Protein AF-A0A971KLV6-F1 (afdb_monomer)

Sequence (79 aa):
MDKLNLGKGFNLRKLYNILTSEERELYEKIIDDIGKNSNFYTTSSPEEITDHLINNCGFNKEEIYKLFKKVDSINRGEA

Solvent-accessible surface area (backbone atoms only — not comparable to full-atom values): 4782 Å² total; per-residue (Å²): 132,82,77,76,81,66,58,100,75,59,53,63,69,60,49,58,73,74,42,51,74,67,51,44,54,51,49,53,52,52,53,52,47,45,67,77,41,43,68,55,72,74,73,52,52,74,66,56,50,52,46,42,42,36,72,74,69,64,44,57,66,68,59,52,52,55,48,50,54,53,55,49,30,45,66,75,65,74,107

Radius of gyration: 12.61 Å; Cα contacts (8 Å, |Δi|>4): 35; chains: 1; bounding box: 22×29×29 Å

Structure (mmCIF, N/CA/C/O backbone):
data_AF-A0A971KLV6-F1
#
_entry.id   AF-A0A971KLV6-F1
#
loop_
_atom_site.group_PDB
_atom_site.id
_atom_site.type_symbol
_atom_site.label_atom_id
_atom_site.label_alt_id
_atom_site.label_comp_id
_atom_site.label_asym_id
_atom_site.label_entity_id
_atom_site.label_seq_id
_atom_site.pdbx_PDB_ins_code
_atom_site.Cartn_x
_atom_site.Cartn_y
_atom_site.Cartn_z
_atom_site.occupancy
_atom_site.B_iso_or_equiv
_atom_site.auth_seq_id
_atom_site.auth_comp_id
_atom_site.auth_asym_id
_atom_site.auth_atom_id
_atom_site.pdbx_PDB_model_num
ATOM 1 N N . MET A 1 1 ? -6.119 -18.727 0.597 1.00 39.25 1 MET A N 1
ATOM 2 C CA . MET A 1 1 ? -5.360 -17.620 1.211 1.00 39.25 1 MET A CA 1
ATOM 3 C C . MET A 1 1 ? -3.936 -18.097 1.374 1.00 39.25 1 MET A C 1
ATOM 5 O O . MET A 1 1 ? -3.593 -18.689 2.394 1.00 39.25 1 MET A O 1
ATOM 9 N N . ASP A 1 2 ? -3.152 -17.945 0.311 1.00 40.38 2 ASP A N 1
ATOM 10 C CA . ASP A 1 2 ? -1.724 -18.221 0.351 1.00 40.38 2 ASP A CA 1
ATOM 11 C C . ASP A 1 2 ? -1.078 -17.339 1.411 1.00 40.38 2 ASP A C 1
ATOM 13 O O . ASP A 1 2 ? -1.322 -16.134 1.495 1.00 40.38 2 ASP A O 1
ATOM 17 N N . LYS A 1 3 ? -0.314 -17.981 2.292 1.00 41.31 3 LYS A N 1
ATOM 18 C CA . LYS A 1 3 ? 0.424 -17.304 3.349 1.00 41.31 3 LYS A CA 1
ATOM 19 C C . LYS A 1 3 ? 1.474 -16.432 2.674 1.00 41.31 3 LYS A C 1
ATOM 21 O O . LYS A 1 3 ? 2.513 -16.938 2.260 1.00 41.31 3 LYS A O 1
ATOM 26 N N . LEU A 1 4 ? 1.199 -15.133 2.577 1.00 50.84 4 LEU A N 1
ATOM 27 C CA . LEU A 1 4 ? 2.217 -14.125 2.308 1.00 50.84 4 LEU A CA 1
ATOM 28 C C . LEU A 1 4 ? 3.368 -14.390 3.275 1.00 50.84 4 LEU A C 1
ATOM 30 O O . LEU A 1 4 ? 3.192 -14.329 4.495 1.00 50.84 4 LEU A O 1
ATOM 34 N N . ASN A 1 5 ? 4.525 -14.761 2.732 1.00 46.91 5 ASN A N 1
ATOM 35 C CA . ASN A 1 5 ? 5.731 -15.020 3.505 1.00 46.91 5 ASN A CA 1
ATOM 36 C C . ASN A 1 5 ? 6.334 -13.665 3.899 1.00 46.91 5 ASN A C 1
ATOM 38 O O . ASN A 1 5 ? 7.367 -13.239 3.390 1.00 46.91 5 ASN A O 1
ATOM 42 N N . LEU A 1 6 ? 5.604 -12.942 4.751 1.00 56.78 6 LEU A N 1
ATOM 43 C CA . LEU A 1 6 ? 6.059 -11.732 5.415 1.00 56.78 6 LEU A CA 1
ATOM 44 C C . LEU A 1 6 ? 7.224 -12.175 6.300 1.00 56.78 6 LEU A C 1
ATOM 46 O O . LEU A 1 6 ? 7.023 -12.950 7.236 1.00 56.78 6 LEU A O 1
ATOM 50 N N . GLY A 1 7 ? 8.441 -11.783 5.919 1.00 50.78 7 GLY A N 1
ATOM 51 C CA . GLY A 1 7 ? 9.693 -12.297 6.472 1.00 50.78 7 GLY A CA 1
ATOM 52 C C . GLY A 1 7 ? 9.707 -12.393 8.002 1.00 50.78 7 GLY A C 1
ATOM 53 O O . GLY A 1 7 ? 9.009 -11.652 8.695 1.00 50.78 7 GLY A O 1
ATOM 54 N N . LYS A 1 8 ? 10.517 -13.327 8.522 1.00 52.53 8 LYS A N 1
ATOM 55 C CA . LYS A 1 8 ? 10.751 -13.589 9.957 1.00 52.53 8 LYS A CA 1
ATOM 56 C C . LYS A 1 8 ? 10.886 -12.267 10.746 1.00 52.53 8 LYS A C 1
ATOM 58 O O . LYS A 1 8 ? 11.976 -11.716 10.830 1.00 52.53 8 LYS A O 1
ATOM 63 N N . GLY A 1 9 ? 9.786 -11.760 11.310 1.00 62.00 9 GLY A N 1
ATOM 64 C CA . GLY A 1 9 ? 9.775 -10.512 12.087 1.00 62.00 9 GLY A CA 1
ATOM 65 C C . GLY A 1 9 ? 8.525 -9.637 11.946 1.00 62.00 9 GLY A C 1
ATOM 66 O O . GLY A 1 9 ? 8.208 -8.909 12.883 1.00 62.00 9 GLY A O 1
ATOM 67 N N . PHE A 1 10 ? 7.769 -9.717 10.845 1.00 74.12 10 PHE A N 1
ATOM 68 C CA . PHE A 1 10 ? 6.607 -8.836 10.672 1.00 74.12 10 PHE A CA 1
ATOM 69 C C . PHE A 1 10 ? 5.395 -9.289 11.504 1.00 74.12 10 PHE A C 1
ATOM 71 O O . PHE A 1 10 ? 4.846 -10.376 11.307 1.00 74.12 10 PHE A O 1
ATOM 78 N N . ASN A 1 11 ? 4.939 -8.446 12.436 1.00 82.62 11 ASN A N 1
ATOM 79 C CA . ASN A 1 11 ? 3.817 -8.772 13.315 1.00 82.62 11 ASN A CA 1
ATOM 80 C C . ASN A 1 11 ? 2.478 -8.322 12.710 1.00 82.62 11 ASN A C 1
ATOM 82 O O . ASN A 1 11 ? 1.957 -7.253 13.028 1.00 82.62 11 ASN A O 1
ATOM 86 N N . LEU A 1 12 ? 1.901 -9.179 11.861 1.00 82.81 12 LEU A N 1
ATOM 87 C CA . LEU A 1 12 ? 0.623 -8.923 11.186 1.00 82.81 12 LEU A CA 1
ATOM 88 C C . LEU A 1 12 ? -0.518 -8.624 12.172 1.00 82.81 12 LEU A C 1
ATOM 90 O O . LEU A 1 12 ? -1.329 -7.735 11.938 1.00 82.81 12 LEU A O 1
ATOM 94 N N . ARG A 1 13 ? -0.553 -9.320 13.315 1.00 85.12 13 ARG A N 1
ATOM 95 C CA . ARG A 1 13 ? -1.560 -9.087 14.361 1.00 85.12 13 ARG A CA 1
ATOM 96 C C . ARG A 1 13 ? -1.453 -7.673 14.932 1.00 85.12 13 ARG A C 1
ATOM 98 O O . ARG A 1 13 ? -2.470 -7.017 15.136 1.00 85.12 13 ARG A O 1
ATOM 105 N N . LYS A 1 14 ? -0.229 -7.205 15.184 1.00 86.25 14 LYS A N 1
ATOM 106 C CA . LYS A 1 14 ? 0.026 -5.850 15.681 1.00 86.25 14 LYS A CA 1
ATOM 107 C C . LYS A 1 14 ? -0.346 -4.802 14.634 1.00 86.25 14 LYS A C 1
ATOM 109 O O . LYS A 1 14 ? -1.002 -3.834 14.999 1.00 86.25 14 LYS A O 1
ATOM 114 N N . LEU A 1 15 ? -0.022 -5.037 13.357 1.00 88.25 15 LEU A N 1
ATOM 115 C CA . LEU A 1 15 ? -0.462 -4.175 12.258 1.00 88.25 15 LEU A CA 1
ATOM 116 C C . LEU A 1 15 ? -1.990 -4.046 12.256 1.00 88.25 15 LEU A C 1
ATOM 118 O O . LEU A 1 15 ? -2.510 -2.941 12.339 1.00 88.25 15 LEU A O 1
ATOM 122 N N . TYR A 1 16 ? -2.718 -5.164 12.225 1.00 88.06 16 TYR A N 1
ATOM 123 C CA . TYR A 1 16 ? -4.178 -5.116 12.152 1.00 88.06 16 TYR A CA 1
ATOM 124 C C . TYR A 1 16 ? -4.761 -4.354 13.347 1.00 88.06 16 TYR A C 1
ATOM 126 O O . TYR A 1 16 ? -5.665 -3.552 13.161 1.00 88.06 16 TYR A O 1
ATOM 134 N N . ASN A 1 17 ? -4.199 -4.492 14.549 1.00 89.44 17 ASN A N 1
ATOM 135 C CA . ASN A 1 17 ? -4.660 -3.745 15.722 1.00 89.44 17 ASN A CA 1
ATOM 136 C C . ASN A 1 17 ? -4.486 -2.214 15.625 1.00 89.44 17 ASN A C 1
ATOM 138 O O . ASN A 1 17 ? -5.269 -1.505 16.249 1.00 89.44 17 ASN A O 1
ATOM 142 N N . ILE A 1 18 ? -3.492 -1.705 14.885 1.00 91.25 18 ILE A N 1
ATOM 143 C CA . ILE A 1 18 ? -3.227 -0.254 14.754 1.00 91.25 18 ILE A CA 1
ATOM 144 C C . ILE A 1 18 ? -3.893 0.394 13.534 1.00 91.25 18 ILE A C 1
ATOM 146 O O . ILE A 1 18 ? -3.981 1.624 13.457 1.00 91.25 18 ILE A O 1
ATOM 150 N N . LEU A 1 19 ? -4.305 -0.419 12.561 1.00 92.25 19 LEU A N 1
ATOM 151 C CA . LEU A 1 19 ? -5.014 0.059 11.382 1.00 92.25 19 LEU A CA 1
ATOM 152 C C . LEU A 1 19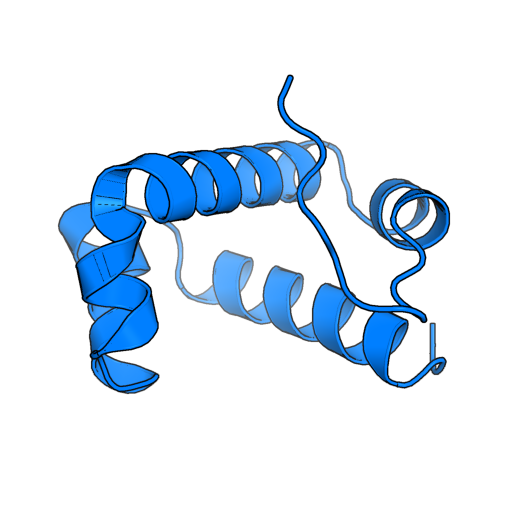 ? -6.494 0.274 11.707 1.00 92.25 19 LEU A C 1
ATOM 154 O O . LEU A 1 19 ? -7.126 -0.585 12.336 1.00 92.25 19 LEU A O 1
ATOM 158 N N . THR A 1 20 ? -7.046 1.392 11.238 1.00 93.75 20 THR A N 1
ATOM 159 C CA . THR A 1 20 ? -8.500 1.593 11.186 1.00 93.75 20 THR A CA 1
ATOM 160 C C . THR A 1 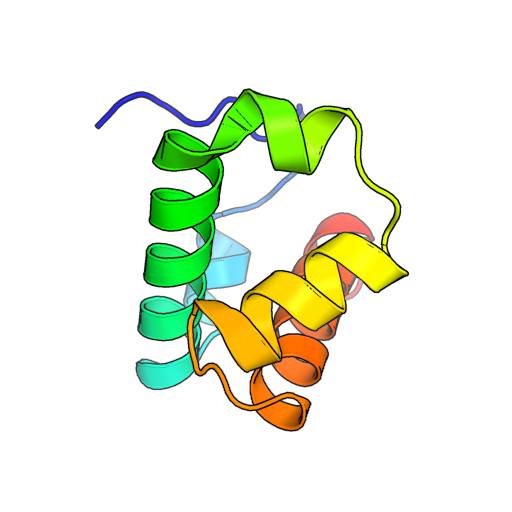20 ? -9.130 0.631 10.179 1.00 93.75 20 THR A C 1
ATOM 162 O O . THR A 1 20 ? -8.429 -0.027 9.407 1.00 93.75 20 THR A O 1
ATOM 165 N N . SER A 1 21 ? -10.458 0.527 10.173 1.00 93.19 21 SER A N 1
ATOM 166 C CA . SER A 1 21 ? -11.165 -0.317 9.205 1.00 93.19 21 SER A CA 1
ATOM 167 C C . SER A 1 21 ? -10.833 0.078 7.762 1.00 93.19 21 SER A C 1
ATOM 169 O O . SER A 1 21 ? -10.516 -0.785 6.951 1.00 93.19 21 SER A O 1
ATOM 171 N N . GLU A 1 22 ? -10.801 1.378 7.471 1.00 93.06 22 GLU A N 1
ATOM 172 C CA . GLU A 1 22 ? -10.501 1.918 6.143 1.00 93.06 22 GLU A CA 1
ATOM 173 C C . GLU A 1 22 ? -9.051 1.628 5.731 1.00 93.06 22 GLU A C 1
ATOM 175 O O . GLU A 1 22 ? -8.780 1.214 4.605 1.00 93.06 22 GLU A O 1
ATOM 180 N N . GLU A 1 23 ? -8.103 1.781 6.658 1.00 94.19 23 GLU A N 1
ATOM 181 C CA . GLU A 1 23 ? -6.696 1.475 6.395 1.00 94.1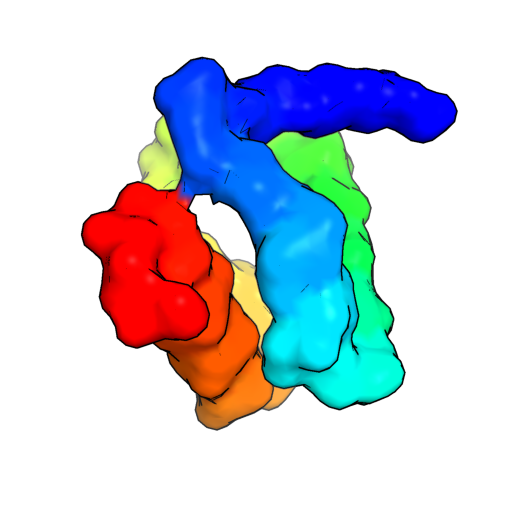9 23 GLU A CA 1
ATOM 182 C C . GLU A 1 23 ? -6.456 -0.024 6.179 1.00 94.19 23 GLU A C 1
ATOM 184 O O . GLU A 1 23 ? -5.583 -0.392 5.392 1.00 94.19 23 GLU A O 1
ATOM 189 N N . ARG A 1 24 ? -7.216 -0.900 6.852 1.00 93.81 24 ARG A N 1
ATOM 190 C CA . ARG A 1 24 ? -7.161 -2.351 6.609 1.00 93.81 24 ARG A CA 1
ATOM 191 C C . ARG A 1 24 ? -7.673 -2.691 5.220 1.00 93.81 24 ARG A C 1
ATOM 193 O O . ARG A 1 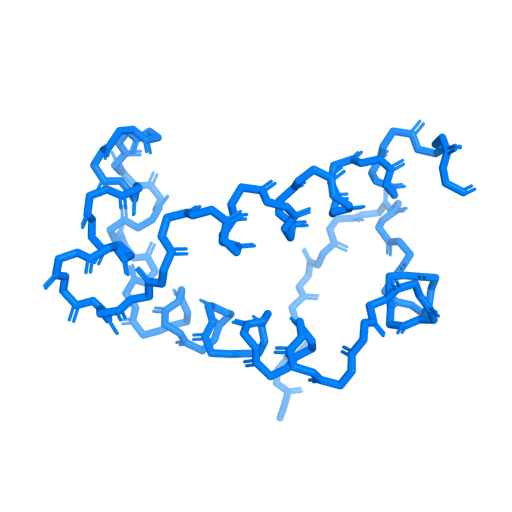24 ? -7.014 -3.446 4.515 1.00 93.81 24 ARG A O 1
ATOM 200 N N . GLU A 1 25 ? -8.796 -2.107 4.812 1.00 94.88 25 GLU A N 1
ATOM 201 C CA . GLU A 1 25 ? -9.316 -2.295 3.457 1.00 94.88 25 GLU A CA 1
ATOM 202 C C . GLU A 1 25 ? -8.316 -1.813 2.402 1.00 94.88 25 GLU A C 1
ATOM 204 O O . GLU A 1 25 ? -8.096 -2.495 1.402 1.00 94.88 25 GLU A O 1
ATOM 209 N N . LEU A 1 26 ? -7.676 -0.660 2.622 1.00 95.44 26 LEU A N 1
ATOM 210 C CA . LEU A 1 26 ? -6.623 -0.165 1.737 1.00 95.44 26 LEU A CA 1
ATOM 211 C C . LEU A 1 26 ? -5.424 -1.124 1.703 1.00 95.44 26 LEU A C 1
ATOM 213 O O . LEU A 1 26 ? -4.930 -1.447 0.625 1.00 95.44 26 LEU A O 1
ATOM 217 N N . TYR A 1 27 ? -4.982 -1.615 2.861 1.00 94.50 27 TYR A N 1
ATOM 218 C CA . TYR A 1 27 ? -3.899 -2.592 2.952 1.00 94.50 27 TYR A CA 1
ATOM 219 C C . TYR A 1 27 ? -4.214 -3.871 2.173 1.00 94.50 27 TYR A C 1
ATOM 221 O O . TYR A 1 27 ? -3.392 -4.318 1.378 1.00 94.50 27 TYR A O 1
ATOM 229 N N . GLU A 1 28 ? -5.407 -4.438 2.347 1.00 94.06 28 GLU A N 1
ATOM 230 C CA . GLU A 1 28 ? -5.829 -5.643 1.630 1.00 94.06 28 GLU A CA 1
ATOM 231 C C . GLU A 1 28 ? -5.889 -5.419 0.115 1.00 94.06 28 GLU A C 1
ATOM 233 O O . GLU A 1 28 ? -5.402 -6.262 -0.637 1.00 94.06 28 GLU A O 1
ATOM 238 N N . LYS A 1 29 ? -6.396 -4.264 -0.340 1.00 95.88 29 LYS A N 1
ATOM 239 C CA . LYS A 1 29 ? -6.403 -3.897 -1.766 1.00 95.88 29 LYS A CA 1
ATOM 240 C C . LYS A 1 29 ? -4.991 -3.797 -2.344 1.00 95.88 29 LYS A C 1
ATOM 242 O O . LYS A 1 29 ? -4.751 -4.309 -3.432 1.00 95.88 29 LYS A O 1
ATOM 247 N N . ILE A 1 30 ? -4.054 -3.180 -1.619 1.00 95.12 30 ILE A N 1
ATOM 248 C CA . ILE A 1 30 ? -2.649 -3.078 -2.048 1.00 95.12 30 ILE A CA 1
ATOM 249 C C . ILE A 1 30 ? -2.008 -4.467 -2.128 1.00 95.12 30 ILE A C 1
ATOM 251 O O . ILE A 1 30 ? -1.308 -4.772 -3.086 1.00 95.12 30 ILE A O 1
ATOM 255 N N . ILE A 1 31 ? -2.255 -5.332 -1.143 1.00 94.19 31 ILE A N 1
ATOM 256 C CA . ILE A 1 31 ? -1.724 -6.699 -1.134 1.00 94.19 31 ILE A CA 1
ATOM 257 C C . ILE A 1 31 ? -2.283 -7.537 -2.294 1.00 94.19 31 ILE A C 1
ATOM 259 O O . ILE A 1 31 ? -1.528 -8.274 -2.929 1.00 94.19 31 ILE A O 1
ATOM 263 N N . ASP A 1 32 ? -3.580 -7.424 -2.583 1.00 95.25 32 ASP A N 1
ATOM 264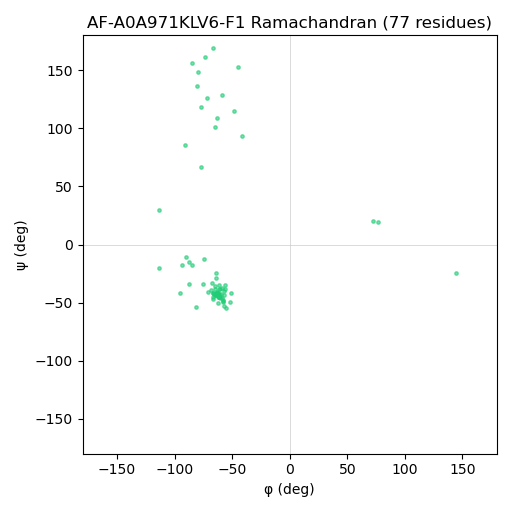 C CA . ASP A 1 32 ? -4.214 -8.091 -3.725 1.00 95.25 32 ASP A CA 1
ATOM 265 C C . ASP A 1 32 ? -3.633 -7.596 -5.061 1.00 95.25 32 ASP A C 1
ATOM 267 O O . ASP A 1 32 ? -3.320 -8.401 -5.941 1.00 95.25 32 ASP A O 1
ATOM 271 N N . ASP A 1 33 ? -3.402 -6.287 -5.191 1.00 95.56 33 ASP A N 1
ATOM 272 C CA . ASP A 1 33 ? -2.776 -5.699 -6.376 1.00 95.56 33 ASP A CA 1
ATOM 273 C C . ASP A 1 33 ? -1.320 -6.161 -6.564 1.00 95.56 33 ASP A C 1
ATOM 275 O O . ASP A 1 33 ? -0.946 -6.597 -7.653 1.00 95.56 33 ASP A O 1
ATOM 279 N N . ILE A 1 34 ? -0.526 -6.202 -5.487 1.00 94.44 34 ILE A N 1
ATOM 280 C CA . ILE A 1 34 ? 0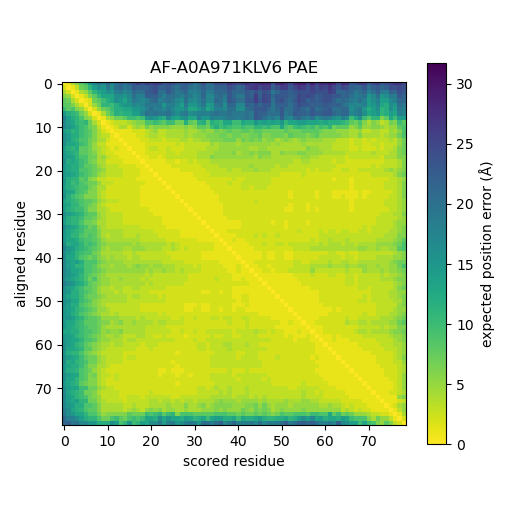.830 -6.779 -5.500 1.00 94.44 34 ILE A CA 1
ATOM 281 C C . ILE A 1 34 ? 0.797 -8.242 -5.956 1.00 94.44 34 ILE A C 1
ATOM 283 O O . ILE A 1 34 ? 1.660 -8.672 -6.719 1.00 94.44 34 ILE A O 1
ATOM 287 N N . GLY A 1 35 ? -0.199 -9.016 -5.518 1.00 94.12 35 GLY A N 1
ATOM 288 C CA . GLY A 1 35 ? -0.376 -10.401 -5.951 1.00 94.12 35 GLY A CA 1
ATOM 289 C C . GLY A 1 35 ? -0.610 -10.527 -7.459 1.00 94.12 35 GLY A C 1
ATOM 290 O O . GLY A 1 35 ? -0.015 -11.392 -8.104 1.00 94.12 35 GLY A O 1
ATOM 291 N N . LYS A 1 36 ? -1.435 -9.643 -8.033 1.00 95.62 36 LYS A N 1
ATOM 29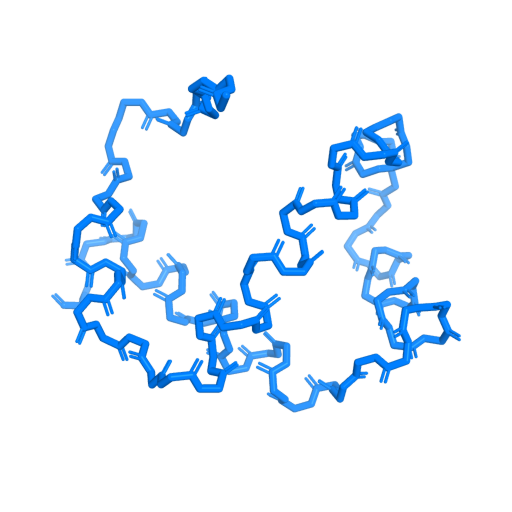2 C CA . LYS A 1 36 ? -1.769 -9.630 -9.470 1.00 95.62 36 LYS A CA 1
ATOM 293 C C . LYS A 1 36 ? -0.644 -9.081 -10.343 1.00 95.62 36 LYS A C 1
ATOM 295 O O . LYS A 1 36 ? -0.445 -9.568 -11.452 1.00 95.62 36 LYS A O 1
ATOM 300 N N . ASN A 1 37 ? 0.102 -8.106 -9.833 1.00 95.06 37 ASN A N 1
ATOM 301 C CA . ASN A 1 37 ? 1.126 -7.367 -10.569 1.00 95.06 37 ASN A CA 1
ATOM 302 C C . ASN A 1 37 ? 2.541 -7.647 -10.032 1.00 95.06 37 ASN A C 1
ATOM 304 O O . ASN A 1 37 ? 3.418 -6.790 -10.109 1.00 95.06 37 ASN A O 1
ATOM 308 N N . SER A 1 38 ? 2.787 -8.842 -9.486 1.00 93.88 38 SER A N 1
ATOM 309 C CA . SER A 1 38 ? 4.011 -9.165 -8.733 1.00 93.88 38 SER A CA 1
ATOM 310 C C . SER A 1 38 ? 5.310 -8.803 -9.458 1.00 93.88 38 SER A C 1
ATOM 312 O O . SER A 1 38 ? 6.203 -8.224 -8.843 1.00 93.88 38 SER A O 1
ATOM 314 N N . ASN A 1 39 ? 5.391 -9.055 -10.770 1.00 95.56 39 ASN A N 1
ATOM 315 C CA . ASN A 1 39 ? 6.563 -8.711 -11.574 1.00 95.56 39 ASN A CA 1
ATOM 316 C C . ASN A 1 39 ? 6.867 -7.204 -11.532 1.00 95.56 39 ASN A C 1
ATOM 318 O O . ASN A 1 39 ? 8.007 -6.833 -11.269 1.00 95.56 39 ASN A O 1
ATOM 322 N N . PHE A 1 40 ? 5.847 -6.352 -11.698 1.00 96.06 40 PHE A N 1
ATOM 323 C CA . PHE A 1 40 ? 5.982 -4.894 -11.628 1.00 96.06 40 PHE A CA 1
ATOM 324 C C . PHE A 1 40 ? 6.569 -4.464 -10.280 1.00 96.06 40 PHE A C 1
ATOM 326 O O . PHE A 1 40 ? 7.625 -3.841 -10.242 1.00 96.06 40 PHE A O 1
ATOM 333 N N . TYR A 1 41 ? 5.976 -4.898 -9.166 1.00 94.31 41 TYR A N 1
ATOM 334 C CA . TYR A 1 41 ? 6.445 -4.516 -7.829 1.00 94.31 41 TYR A CA 1
ATOM 335 C C . TYR A 1 41 ? 7.853 -5.027 -7.490 1.00 94.31 41 TYR A C 1
ATOM 337 O O . TYR A 1 41 ? 8.524 -4.439 -6.646 1.00 94.31 41 TYR A O 1
ATOM 345 N N . THR A 1 42 ? 8.317 -6.107 -8.126 1.00 95.00 42 THR A N 1
ATOM 346 C CA . THR A 1 42 ? 9.683 -6.619 -7.923 1.00 95.00 42 THR A CA 1
ATOM 347 C C . THR A 1 42 ? 10.744 -5.944 -8.790 1.00 95.00 42 THR A C 1
ATOM 349 O O . THR A 1 42 ? 11.928 -6.063 -8.477 1.00 95.00 42 THR A O 1
ATOM 352 N N . THR A 1 43 ? 10.354 -5.257 -9.867 1.00 96.56 43 THR A N 1
ATOM 353 C CA . THR A 1 43 ? 11.293 -4.627 -10.815 1.00 96.56 43 THR A CA 1
ATOM 354 C C . THR A 1 43 ? 11.244 -3.105 -10.816 1.00 96.56 43 THR A C 1
ATOM 356 O O . THR A 1 43 ? 12.189 -2.478 -11.288 1.00 96.56 43 THR A O 1
ATOM 359 N N . SER A 1 44 ? 10.153 -2.519 -10.330 1.00 96.50 44 SER A N 1
ATOM 360 C CA . SER A 1 44 ? 9.917 -1.081 -10.379 1.00 96.50 44 SER A CA 1
ATOM 361 C C . SER A 1 44 ? 10.545 -0.318 -9.227 1.00 96.50 44 SER A C 1
ATOM 363 O O . SER A 1 44 ? 10.792 -0.851 -8.141 1.00 96.50 44 SER A O 1
ATOM 365 N N . SER A 1 45 ? 10.788 0.968 -9.470 1.00 96.88 45 SER A N 1
ATOM 366 C CA . SER A 1 45 ? 11.253 1.882 -8.435 1.00 96.88 45 SER A CA 1
ATOM 367 C C . SER A 1 45 ? 10.124 2.245 -7.455 1.00 96.88 45 SER A C 1
ATOM 369 O O . SER A 1 45 ? 8.938 2.111 -7.776 1.00 96.88 45 SER A O 1
ATOM 371 N N . PRO A 1 46 ? 10.451 2.748 -6.251 1.00 92.88 46 PRO A N 1
ATOM 372 C CA . PRO A 1 46 ? 9.448 3.257 -5.317 1.00 92.88 46 PRO A CA 1
ATOM 373 C C . PRO A 1 46 ? 8.556 4.360 -5.908 1.00 92.88 46 PRO A C 1
ATOM 375 O O . PRO A 1 46 ? 7.371 4.435 -5.579 1.00 92.88 46 PRO A O 1
ATOM 378 N N . GLU A 1 47 ? 9.105 5.212 -6.776 1.00 94.75 47 GLU A N 1
ATOM 379 C CA . GLU A 1 47 ? 8.369 6.272 -7.468 1.00 94.75 47 GLU A CA 1
ATOM 380 C C . GLU A 1 47 ? 7.347 5.687 -8.444 1.00 94.75 47 GLU A C 1
ATOM 382 O O . GLU A 1 47 ? 6.186 6.083 -8.401 1.00 94.75 47 GLU A O 1
ATOM 387 N N . GLU A 1 48 ? 7.751 4.710 -9.260 1.00 97.31 48 GLU A N 1
ATOM 388 C CA . GLU A 1 48 ? 6.860 4.005 -10.190 1.00 97.31 48 GLU A CA 1
ATOM 389 C C . GLU A 1 48 ? 5.747 3.260 -9.447 1.00 97.31 48 GLU A C 1
ATOM 391 O O . GLU A 1 48 ? 4.583 3.332 -9.835 1.00 97.31 48 GLU A O 1
ATOM 396 N N . ILE A 1 49 ? 6.082 2.591 -8.340 1.00 95.88 49 ILE A N 1
ATOM 397 C CA . ILE A 1 49 ? 5.100 1.912 -7.488 1.00 95.88 49 ILE A CA 1
ATOM 398 C C . ILE A 1 49 ? 4.096 2.916 -6.914 1.00 95.88 49 ILE A C 1
ATOM 400 O O . ILE A 1 49 ? 2.890 2.677 -6.931 1.00 95.88 49 ILE A O 1
ATOM 404 N N . THR A 1 50 ? 4.579 4.055 -6.415 1.00 94.06 50 THR A N 1
ATOM 405 C CA . THR A 1 50 ? 3.710 5.100 -5.860 1.00 94.06 50 THR A CA 1
ATOM 406 C C . THR A 1 50 ? 2.797 5.685 -6.937 1.00 94.06 50 THR A C 1
ATOM 408 O O . THR A 1 50 ? 1.609 5.882 -6.687 1.00 94.06 50 THR A O 1
ATOM 411 N N . ASP A 1 51 ? 3.332 5.935 -8.133 1.00 96.44 51 ASP A N 1
ATOM 412 C CA . ASP A 1 51 ? 2.569 6.433 -9.276 1.00 96.44 51 ASP A CA 1
ATOM 413 C C . ASP A 1 51 ? 1.476 5.444 -9.695 1.00 96.44 51 ASP A C 1
ATOM 415 O O . ASP A 1 51 ? 0.317 5.830 -9.828 1.00 96.44 51 ASP A O 1
ATOM 419 N N . HIS A 1 52 ? 1.805 4.153 -9.778 1.00 96.69 52 HIS A N 1
ATOM 420 C CA . HIS A 1 52 ? 0.846 3.091 -10.071 1.00 96.69 52 HIS A CA 1
ATOM 421 C C . HIS A 1 52 ? -0.303 3.050 -9.056 1.00 96.69 52 HIS A C 1
ATOM 423 O O . HIS A 1 52 ? -1.473 3.046 -9.437 1.00 96.69 52 HIS A O 1
ATOM 429 N N . LEU A 1 53 ? 0.008 3.087 -7.759 1.00 96.44 53 LEU A N 1
ATOM 430 C CA . LEU A 1 53 ? -1.013 3.055 -6.711 1.00 96.44 53 LEU A CA 1
ATOM 431 C C . LEU A 1 53 ? -1.962 4.264 -6.780 1.00 96.44 53 LEU A C 1
ATOM 433 O O . LEU A 1 53 ? -3.155 4.133 -6.507 1.00 96.44 53 LEU A O 1
ATOM 437 N N . ILE A 1 54 ? -1.459 5.436 -7.168 1.00 96.12 54 ILE A N 1
ATOM 438 C CA . ILE A 1 54 ? -2.268 6.657 -7.259 1.00 96.12 54 ILE A CA 1
ATOM 439 C C . ILE A 1 54 ? -3.060 6.693 -8.567 1.00 96.12 54 ILE A C 1
ATOM 441 O O . ILE A 1 54 ? -4.277 6.861 -8.550 1.00 96.12 54 ILE A O 1
ATOM 445 N N . ASN A 1 55 ? -2.380 6.540 -9.701 1.00 96.62 55 ASN A N 1
ATOM 446 C CA . ASN A 1 55 ? -2.951 6.798 -11.019 1.00 96.62 55 ASN A CA 1
ATOM 447 C C . ASN A 1 55 ? -3.658 5.575 -11.606 1.00 96.62 55 ASN A C 1
ATOM 449 O O . ASN A 1 55 ? -4.672 5.733 -12.284 1.00 96.62 55 ASN A O 1
ATOM 453 N N . ASN A 1 56 ? -3.162 4.363 -11.340 1.00 94.50 56 ASN A N 1
ATOM 454 C CA . ASN A 1 56 ? -3.733 3.137 -11.900 1.00 94.50 56 ASN A CA 1
ATOM 455 C C . ASN A 1 56 ? -4.729 2.492 -10.934 1.00 94.50 56 ASN A C 1
ATOM 457 O O . ASN A 1 56 ? -5.795 2.055 -11.365 1.00 94.50 56 ASN A O 1
ATOM 461 N N . CYS A 1 57 ? -4.410 2.448 -9.637 1.00 93.31 57 CYS A N 1
ATOM 462 C CA . CYS A 1 57 ? -5.312 1.888 -8.625 1.00 93.31 57 CYS A CA 1
ATOM 463 C C . CYS A 1 57 ? -6.304 2.923 -8.064 1.00 93.31 57 CYS A C 1
ATOM 465 O O . CYS A 1 57 ? -7.291 2.543 -7.434 1.00 93.31 57 CYS A O 1
ATOM 467 N N . GLY A 1 58 ? -6.072 4.222 -8.292 1.00 95.00 58 GLY A N 1
ATOM 468 C CA . GLY A 1 58 ? -6.964 5.295 -7.845 1.00 95.00 58 GLY A CA 1
ATOM 469 C C . GLY A 1 58 ? -6.930 5.550 -6.336 1.00 95.00 58 GLY A C 1
ATOM 470 O O . GLY A 1 58 ? -7.886 6.098 -5.786 1.00 95.00 58 GLY A O 1
ATOM 471 N N . PHE A 1 59 ? -5.875 5.122 -5.642 1.00 95.25 59 PHE A N 1
ATOM 472 C CA . PHE A 1 59 ? -5.766 5.296 -4.198 1.00 95.25 59 PHE A CA 1
ATOM 473 C C . PHE A 1 59 ? -5.315 6.710 -3.835 1.00 95.25 59 PHE A C 1
ATOM 475 O O . PHE A 1 59 ? -4.542 7.363 -4.542 1.00 95.25 59 PHE A O 1
ATOM 482 N N . ASN A 1 60 ? -5.772 7.192 -2.680 1.00 95.56 60 ASN A N 1
ATOM 483 C CA . ASN A 1 60 ? -5.367 8.496 -2.191 1.00 95.56 60 ASN A CA 1
ATOM 484 C C . ASN A 1 60 ? -3.905 8.468 -1.723 1.00 95.56 60 ASN A C 1
ATOM 486 O O . ASN A 1 60 ? -3.525 7.684 -0.850 1.00 95.56 60 ASN A O 1
ATOM 490 N N . LYS A 1 61 ? -3.097 9.387 -2.260 1.00 93.69 61 LYS A N 1
ATOM 491 C CA . LYS A 1 61 ? -1.680 9.534 -1.910 1.00 93.69 61 LYS A CA 1
ATOM 492 C C . LYS A 1 61 ? -1.460 9.646 -0.398 1.00 93.69 61 LYS A C 1
ATOM 494 O O . LYS A 1 61 ? -0.615 8.944 0.147 1.00 93.69 61 LYS A O 1
ATOM 499 N N . GLU A 1 62 ? -2.195 10.517 0.288 1.00 94.94 62 GLU A N 1
ATOM 500 C CA . GLU A 1 62 ? -2.025 10.751 1.726 1.00 94.94 62 GLU A CA 1
ATOM 501 C C . GLU A 1 62 ? -2.332 9.494 2.552 1.00 94.94 62 GLU A C 1
ATOM 503 O O . GLU A 1 62 ? -1.591 9.172 3.484 1.00 94.94 62 GLU A O 1
ATOM 508 N N . GLU A 1 63 ? -3.383 8.759 2.189 1.00 95.00 63 GLU A N 1
ATOM 509 C CA . GLU A 1 63 ? -3.766 7.511 2.857 1.00 95.00 63 GLU A CA 1
ATOM 510 C C . GLU A 1 63 ? -2.714 6.416 2.660 1.00 95.00 63 GLU A C 1
ATOM 512 O O . GLU A 1 63 ? -2.328 5.765 3.632 1.00 95.00 63 GLU A O 1
ATOM 517 N N . ILE A 1 64 ? -2.169 6.276 1.443 1.00 94.38 64 ILE A N 1
ATOM 518 C CA . ILE A 1 64 ? -1.059 5.352 1.158 1.00 94.38 64 ILE A CA 1
ATOM 519 C C . ILE A 1 64 ? 0.147 5.674 2.047 1.00 94.38 64 ILE A C 1
ATOM 521 O O . ILE A 1 64 ? 0.684 4.787 2.711 1.00 94.38 64 ILE A O 1
ATOM 525 N N . TYR A 1 65 ? 0.566 6.943 2.108 1.00 94.50 65 TYR A N 1
ATOM 526 C CA . TYR A 1 65 ? 1.718 7.341 2.925 1.00 94.50 65 TYR A CA 1
ATOM 527 C C . TYR A 1 65 ? 1.484 7.096 4.419 1.00 94.50 65 TYR A C 1
ATOM 529 O O . TYR A 1 65 ? 2.386 6.617 5.112 1.00 94.50 65 TYR A O 1
ATOM 537 N N . LYS A 1 66 ? 0.284 7.399 4.930 1.00 94.50 66 LYS A N 1
ATOM 538 C CA . LYS A 1 66 ? -0.091 7.118 6.325 1.00 94.50 66 LYS A CA 1
ATOM 539 C C . LYS A 1 66 ? -0.029 5.622 6.624 1.00 94.50 66 LYS A C 1
ATOM 541 O O . LYS A 1 66 ? 0.569 5.232 7.630 1.00 94.50 66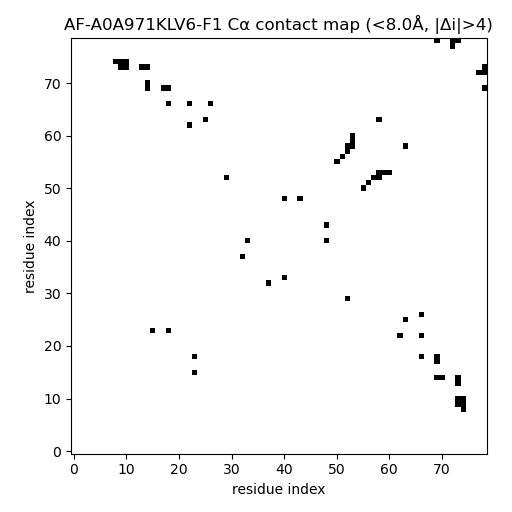 LYS A O 1
ATOM 546 N N . LEU A 1 67 ? -0.579 4.796 5.735 1.00 95.12 67 LEU A N 1
ATOM 547 C CA . LEU A 1 67 ? -0.557 3.344 5.860 1.00 95.12 67 LEU A CA 1
ATOM 548 C C . LEU A 1 67 ? 0.877 2.803 5.844 1.00 95.12 67 LEU A C 1
ATOM 550 O O . LEU A 1 67 ? 1.267 2.073 6.755 1.00 95.12 67 LEU A O 1
ATOM 554 N N . PHE A 1 68 ? 1.693 3.194 4.865 1.00 93.19 68 PHE A N 1
ATOM 555 C CA . PHE A 1 68 ? 3.078 2.731 4.762 1.00 93.19 68 PHE A CA 1
ATOM 556 C C . PHE A 1 68 ? 3.912 3.128 5.974 1.00 93.19 68 PHE A C 1
ATOM 558 O O . PHE A 1 68 ? 4.669 2.304 6.479 1.00 93.19 68 PHE A O 1
ATOM 565 N N . LYS A 1 69 ? 3.708 4.327 6.529 1.00 93.12 69 LYS A N 1
ATOM 566 C CA . LYS A 1 69 ? 4.376 4.747 7.768 1.00 93.12 69 LYS A CA 1
ATOM 567 C C . LYS A 1 69 ? 4.044 3.836 8.956 1.00 93.12 69 LYS A C 1
ATOM 569 O O . LYS A 1 69 ? 4.922 3.556 9.769 1.00 93.12 69 LYS A O 1
ATOM 574 N N . LYS A 1 70 ? 2.797 3.362 9.060 1.00 92.88 70 LYS A N 1
ATOM 575 C CA . LYS A 1 70 ? 2.371 2.404 10.096 1.00 92.88 70 LYS A CA 1
ATOM 576 C C . LYS A 1 70 ? 2.941 1.004 9.865 1.00 92.88 70 LYS A C 1
ATOM 578 O O . LYS A 1 70 ? 3.362 0.345 10.809 1.00 92.88 70 LYS A O 1
ATOM 583 N N . VAL A 1 71 ? 2.973 0.544 8.616 1.00 91.00 71 VAL A N 1
ATOM 584 C CA . VAL A 1 71 ? 3.601 -0.739 8.257 1.00 91.00 71 VAL A CA 1
ATOM 585 C C . VAL A 1 71 ? 5.091 -0.718 8.614 1.00 91.00 71 VAL A C 1
ATOM 587 O O . VAL A 1 71 ? 5.610 -1.648 9.229 1.00 91.00 71 VAL A O 1
ATOM 590 N N . ASP A 1 72 ? 5.765 0.375 8.282 1.00 90.75 72 ASP A N 1
ATOM 591 C CA . ASP A 1 72 ? 7.188 0.585 8.511 1.00 90.75 72 ASP A CA 1
ATOM 592 C C . ASP A 1 72 ? 7.537 0.717 10.008 1.00 90.75 72 ASP A C 1
ATOM 594 O O . ASP A 1 72 ? 8.505 0.115 10.473 1.00 90.75 72 ASP A O 1
ATOM 598 N N . SER A 1 73 ? 6.704 1.390 10.815 1.00 89.88 73 SER A N 1
ATOM 599 C CA . SER A 1 73 ? 6.897 1.445 12.275 1.00 89.88 73 SER A CA 1
ATOM 600 C C . SER A 1 73 ? 6.746 0.076 12.947 1.00 89.88 73 SER A C 1
ATOM 602 O O . SER A 1 73 ? 7.489 -0.245 13.877 1.00 89.88 73 SER A O 1
ATOM 604 N N . ILE A 1 74 ? 5.834 -0.772 12.458 1.00 87.62 74 ILE A N 1
ATOM 605 C CA . ILE A 1 74 ? 5.704 -2.164 12.913 1.00 87.62 74 ILE A CA 1
ATOM 606 C C . ILE A 1 74 ? 6.962 -2.957 12.566 1.00 87.62 74 ILE A C 1
ATOM 608 O O . ILE A 1 74 ? 7.456 -3.705 13.409 1.00 87.62 74 ILE A O 1
ATOM 612 N N . ASN A 1 75 ? 7.488 -2.775 11.355 1.00 83.94 75 ASN A N 1
ATOM 613 C CA . ASN A 1 75 ? 8.694 -3.455 10.894 1.00 83.94 75 ASN A CA 1
ATOM 614 C C . ASN A 1 75 ? 9.943 -3.047 11.696 1.00 83.94 75 ASN A C 1
ATOM 616 O O . ASN A 1 75 ? 10.759 -3.901 12.033 1.00 83.94 75 ASN A O 1
ATOM 620 N N . ARG A 1 76 ? 10.065 -1.764 12.066 1.00 86.12 76 ARG A N 1
ATOM 621 C CA . ARG A 1 76 ? 11.127 -1.267 12.960 1.00 86.12 76 ARG A CA 1
ATOM 622 C C . ARG A 1 76 ? 10.929 -1.626 14.435 1.00 86.12 76 ARG A C 1
ATOM 624 O O . ARG A 1 76 ? 11.856 -1.473 15.224 1.00 86.12 76 ARG A O 1
ATOM 631 N N . GLY A 1 77 ? 9.744 -2.100 14.820 1.00 80.12 77 GLY A N 1
ATOM 632 C CA . GLY A 1 77 ? 9.410 -2.401 16.214 1.00 80.12 77 GLY A CA 1
ATOM 633 C C . GLY A 1 77 ? 9.096 -1.169 17.074 1.00 80.12 77 GLY A C 1
ATOM 634 O O . GLY A 1 77 ? 9.127 -1.273 18.295 1.00 80.12 77 GLY A O 1
ATOM 635 N N . GLU A 1 78 ? 8.769 -0.030 16.460 1.00 74.06 78 GLU A N 1
ATOM 636 C CA . GLU A 1 78 ? 8.529 1.266 17.125 1.00 74.06 78 GLU A CA 1
ATOM 637 C C . GLU A 1 78 ? 7.060 1.499 17.535 1.00 74.06 78 GLU A C 1
ATOM 639 O O . GLU A 1 78 ? 6.763 2.470 18.228 1.00 74.06 78 GLU A O 1
ATOM 644 N N . ALA A 1 79 ? 6.140 0.647 17.069 1.00 62.50 79 ALA A N 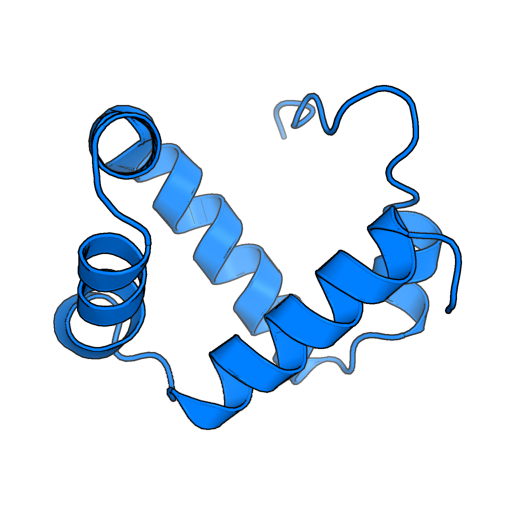1
ATOM 645 C CA . ALA A 1 79 ? 4.689 0.775 17.279 1.00 62.50 79 ALA A CA 1
ATOM 646 C C . ALA A 1 79 ? 4.157 0.096 18.552 1.00 62.50 79 ALA A C 1
ATOM 648 O O . ALA A 1 79 ? 4.934 -0.601 19.240 1.00 62.50 79 ALA A O 1
#

Foldseek 3Di:
DPPPCPDDQQDPVVLVVPDDPVLVVVVVLLVVVCVVPVVCVVPDDPVVSLCCCCPVVVDDSVSVVVSVVSSVCSRVVND

Secondary structure (DSSP, 8-state):
-------TT--HHHHHHHS-HHHHHHHHHHHHHHHHTHHHHHHS-HHHHHHIIIIIS---HHHHHHHHHHHHHHHHT--

Mean predicted aligned error: 5.57 Å

pLDDT: mean 87.16, std 15.03, range [39.25, 97.31]